Protein AF-A0A7Y6CWG0-F1 (afdb_monomer)

Radius of gyration: 21.24 Å; Cα contacts (8 Å, |Δi|>4): 128; chains: 1; bounding box: 47×30×60 Å

pLDDT: mean 88.73, std 8.9, range [49.44, 97.94]

Solvent-accessible surface area (backbone atoms only — not comparable to full-atom values): 7508 Å² total; per-residue (Å²): 108,75,65,58,56,49,50,49,27,51,45,67,46,39,58,67,51,36,31,61,56,20,63,81,54,39,52,46,97,87,69,47,67,37,81,53,36,56,77,67,57,89,98,48,83,75,81,83,79,66,73,30,57,61,35,55,51,15,48,49,52,18,48,63,73,50,67,59,79,83,87,84,85,61,83,52,72,68,55,35,54,52,50,52,50,51,39,61,81,44,43,44,66,60,52,49,39,54,38,38,23,47,18,62,65,71,76,55,73,65,79,44,82,43,78,47,76,92,82,38,97,53,65,46,70,44,113

Foldseek 3Di:
DLVVQCLCCLQVQDLVSNLVSCCVVQADPVRDGDPSNDDDDVPDDDPDGRDSVLLVVLLVQLCVVVVDPDDDDDPDDVVSVVVVVQCVVQVVSVQSSVQSSVCSSPVHGDWDWADDVVVDPGTHIHD

Mean predicted aligned error: 6.54 Å

Structure (mmCIF, N/CA/C/O backbone):
data_AF-A0A7Y6CWG0-F1
#
_entry.id   AF-A0A7Y6CWG0-F1
#
loop_
_atom_site.group_PDB
_atom_site.id
_atom_site.type_symbol
_atom_site.label_atom_id
_atom_site.label_alt_id
_atom_site.label_comp_id
_atom_site.label_asym_id
_atom_site.label_entity_id
_atom_site.label_seq_id
_atom_site.pdbx_PDB_ins_code
_atom_site.Cartn_x
_atom_site.Cartn_y
_atom_site.Cartn_z
_atom_site.occupancy
_atom_site.B_iso_or_equiv
_atom_site.auth_seq_id
_atom_site.auth_comp_id
_atom_site.auth_asym_id
_atom_site.auth_atom_id
_atom_site.pdbx_PDB_model_num
ATOM 1 N N . MET A 1 1 ? -4.847 3.159 -17.668 1.00 49.44 1 MET A N 1
ATOM 2 C CA . MET A 1 1 ? -4.417 1.859 -18.234 1.00 49.44 1 MET A CA 1
ATOM 3 C C . MET A 1 1 ? -2.976 1.860 -18.756 1.00 49.44 1 MET A C 1
ATOM 5 O O . MET A 1 1 ? -2.152 1.194 -18.156 1.00 49.44 1 MET A O 1
ATOM 9 N N . LEU A 1 2 ? -2.609 2.586 -19.829 1.00 52.25 2 LEU A N 1
ATOM 10 C CA . LEU A 1 2 ? -1.212 2.578 -20.334 1.00 52.25 2 LEU A CA 1
ATOM 11 C C . LEU A 1 2 ? -0.195 3.242 -19.385 1.00 52.25 2 LEU A C 1
ATOM 13 O O . LEU A 1 2 ? 0.953 2.811 -19.334 1.00 52.25 2 LEU A O 1
ATOM 17 N N . ARG A 1 3 ? -0.611 4.271 -18.632 1.00 58.34 3 ARG A N 1
ATOM 18 C CA . ARG A 1 3 ? 0.232 4.898 -17.599 1.00 58.34 3 ARG A CA 1
AT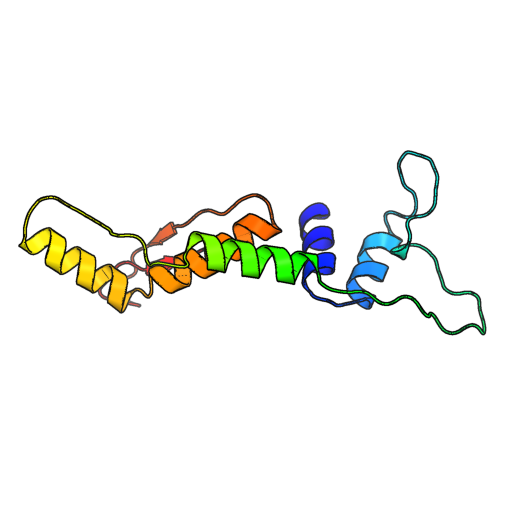OM 19 C C . ARG A 1 3 ? 0.503 3.932 -16.446 1.00 58.34 3 ARG A C 1
ATOM 21 O O . ARG A 1 3 ? 1.658 3.733 -16.110 1.00 58.34 3 ARG A O 1
ATOM 28 N N . ASP A 1 4 ? -0.528 3.262 -15.947 1.00 59.75 4 ASP A N 1
ATOM 29 C CA . ASP A 1 4 ? -0.431 2.350 -14.796 1.00 59.75 4 ASP A CA 1
ATOM 30 C C . ASP A 1 4 ? 0.499 1.157 -15.081 1.00 59.75 4 ASP A C 1
ATOM 32 O O . ASP A 1 4 ? 1.325 0.798 -14.250 1.00 59.75 4 ASP A O 1
ATOM 36 N N . ILE A 1 5 ? 0.455 0.615 -16.306 1.00 65.44 5 ILE A N 1
ATOM 37 C CA . ILE A 1 5 ? 1.353 -0.469 -16.748 1.00 65.44 5 ILE A CA 1
ATOM 38 C C . ILE A 1 5 ? 2.808 0.015 -16.850 1.00 65.44 5 ILE A C 1
ATOM 40 O O . ILE A 1 5 ? 3.741 -0.728 -16.548 1.00 65.44 5 ILE A O 1
ATOM 44 N N . ALA A 1 6 ? 3.019 1.257 -17.297 1.00 69.94 6 ALA A N 1
ATOM 45 C CA . ALA A 1 6 ? 4.359 1.822 -17.374 1.00 69.94 6 ALA A CA 1
ATOM 46 C C . ALA A 1 6 ? 4.952 2.052 -15.985 1.00 69.94 6 ALA A C 1
ATOM 48 O O . ALA A 1 6 ? 6.138 1.802 -15.798 1.00 69.94 6 ALA A O 1
ATOM 49 N N . VAL A 1 7 ? 4.130 2.499 -15.035 1.00 73.38 7 VAL A N 1
ATOM 50 C CA . VAL A 1 7 ? 4.526 2.692 -13.642 1.00 73.38 7 VAL A CA 1
ATOM 51 C C . VAL A 1 7 ? 4.909 1.339 -13.035 1.00 73.38 7 VAL A C 1
ATOM 53 O O . VAL A 1 7 ? 6.076 1.182 -12.705 1.00 73.38 7 VAL A O 1
ATOM 56 N N . ASP A 1 8 ? 4.041 0.318 -13.044 1.00 78.62 8 ASP A N 1
ATOM 57 C CA . ASP A 1 8 ? 4.342 -1.039 -12.522 1.00 78.62 8 ASP A CA 1
ATOM 58 C C . ASP A 1 8 ? 5.687 -1.617 -13.014 1.00 78.62 8 ASP A C 1
ATOM 60 O O . ASP A 1 8 ? 6.482 -2.165 -12.245 1.00 78.62 8 ASP A O 1
ATOM 64 N N . ALA A 1 9 ? 6.008 -1.438 -14.299 1.00 85.38 9 ALA A N 1
ATOM 65 C CA . ALA A 1 9 ? 7.266 -1.916 -14.867 1.00 85.38 9 ALA A CA 1
ATOM 66 C C . ALA A 1 9 ? 8.514 -1.281 -14.215 1.00 85.38 9 ALA A C 1
ATOM 68 O O . ALA A 1 9 ? 9.546 -1.940 -14.100 1.00 85.38 9 ALA A O 1
ATOM 69 N N . TRP A 1 10 ? 8.435 -0.026 -13.762 1.00 84.88 10 TRP A N 1
ATOM 70 C CA . TRP A 1 10 ? 9.532 0.633 -13.048 1.00 84.88 10 TRP A CA 1
ATOM 71 C C . TRP A 1 10 ? 9.706 0.114 -11.614 1.00 84.88 10 TRP A C 1
ATOM 73 O O . TRP A 1 10 ? 10.849 0.026 -11.161 1.00 84.88 10 TRP A O 1
ATOM 83 N N . TYR A 1 11 ? 8.620 -0.287 -10.945 1.00 82.44 11 TYR A N 1
ATOM 84 C CA . TYR A 1 11 ? 8.634 -0.798 -9.565 1.00 82.44 11 TYR A CA 1
ATOM 85 C C . TYR A 1 11 ? 8.986 -2.292 -9.484 1.00 82.44 11 TYR A C 1
ATOM 87 O O . TYR A 1 11 ? 9.695 -2.705 -8.576 1.00 82.44 11 TYR A O 1
ATOM 95 N N . SER A 1 12 ? 8.577 -3.101 -10.467 1.00 78.69 12 SER A N 1
ATOM 96 C CA . SER A 1 12 ? 8.739 -4.569 -10.446 1.00 78.69 12 SER A CA 1
ATOM 97 C C . SER A 1 12 ? 10.174 -5.099 -10.608 1.00 78.69 12 SER A C 1
ATOM 99 O O . SER A 1 12 ? 10.396 -6.303 -10.503 1.00 78.69 12 SER A O 1
ATOM 101 N N . GLY A 1 13 ? 11.155 -4.251 -10.938 1.00 79.06 13 GLY A N 1
ATOM 102 C CA . GLY A 1 13 ? 12.529 -4.696 -11.226 1.00 79.06 13 GLY A CA 1
ATOM 103 C C . GLY A 1 13 ? 12.690 -5.486 -12.536 1.00 79.06 13 GLY A C 1
ATOM 104 O O . GLY A 1 13 ? 13.813 -5.789 -12.943 1.00 79.06 13 GLY A O 1
ATOM 105 N N . ASP A 1 14 ? 11.601 -5.759 -13.259 1.00 84.31 14 ASP A N 1
ATOM 106 C CA . ASP A 1 14 ? 11.609 -6.577 -14.467 1.00 84.31 14 ASP A CA 1
ATOM 107 C C . ASP A 1 14 ? 11.942 -5.758 -15.727 1.00 84.31 14 ASP A C 1
ATOM 109 O O . ASP A 1 14 ? 11.149 -4.991 -16.286 1.00 84.31 14 ASP A O 1
ATOM 113 N N . ARG A 1 15 ? 13.146 -6.000 -16.243 1.00 84.56 15 ARG A N 1
ATOM 114 C CA . ARG A 1 15 ? 13.648 -5.411 -17.488 1.00 84.56 15 ARG A CA 1
ATOM 115 C C . ARG A 1 15 ? 12.799 -5.750 -18.717 1.00 84.56 15 ARG A C 1
ATOM 117 O O . ARG A 1 15 ? 12.699 -4.934 -19.642 1.00 84.56 15 ARG A O 1
ATOM 124 N N . GLN A 1 16 ? 12.242 -6.956 -18.783 1.00 85.12 16 GLN A N 1
ATOM 125 C CA . GLN A 1 16 ? 11.448 -7.393 -19.930 1.00 85.12 16 GLN A CA 1
ATOM 126 C C . GLN A 1 16 ? 10.128 -6.627 -19.980 1.00 85.12 16 GLN A C 1
ATOM 128 O O . GLN A 1 16 ? 9.732 -6.170 -21.056 1.00 85.12 16 GLN A O 1
ATOM 133 N N . ARG A 1 17 ? 9.502 -6.386 -18.820 1.00 86.25 17 ARG A N 1
ATOM 134 C CA . ARG A 1 17 ? 8.316 -5.523 -18.713 1.00 86.25 17 ARG A CA 1
ATOM 135 C C . ARG A 1 17 ? 8.595 -4.108 -19.202 1.00 86.25 17 ARG A C 1
ATOM 137 O O . ARG A 1 17 ? 7.839 -3.607 -20.030 1.00 86.25 17 ARG A O 1
ATOM 144 N N . LEU A 1 18 ? 9.705 -3.496 -18.785 1.00 86.94 18 LEU A N 1
ATOM 145 C CA . LEU A 1 18 ? 10.093 -2.162 -19.265 1.00 86.94 18 LEU A CA 1
ATOM 146 C C . LEU A 1 18 ? 10.288 -2.128 -20.781 1.00 86.94 18 LEU A C 1
ATOM 148 O O . LEU A 1 18 ? 9.789 -1.227 -21.453 1.00 86.94 18 LEU A O 1
ATOM 152 N N . THR A 1 19 ? 10.970 -3.128 -21.338 1.00 86.38 19 THR A N 1
ATOM 153 C CA . THR A 1 19 ? 11.164 -3.220 -22.792 1.00 86.38 19 THR A CA 1
ATOM 154 C C . THR A 1 19 ? 9.813 -3.282 -23.508 1.00 86.38 19 THR A C 1
ATOM 156 O O . THR A 1 19 ? 9.562 -2.481 -24.405 1.00 86.38 19 THR A O 1
ATOM 159 N N . LYS A 1 20 ? 8.897 -4.138 -23.038 1.00 86.50 20 LYS A N 1
ATOM 160 C CA . LYS A 1 20 ? 7.548 -4.303 -23.598 1.00 86.50 20 LYS A CA 1
ATOM 161 C C . LYS A 1 20 ? 6.695 -3.032 -23.511 1.00 86.50 20 LYS A C 1
ATOM 163 O O . LYS A 1 20 ? 5.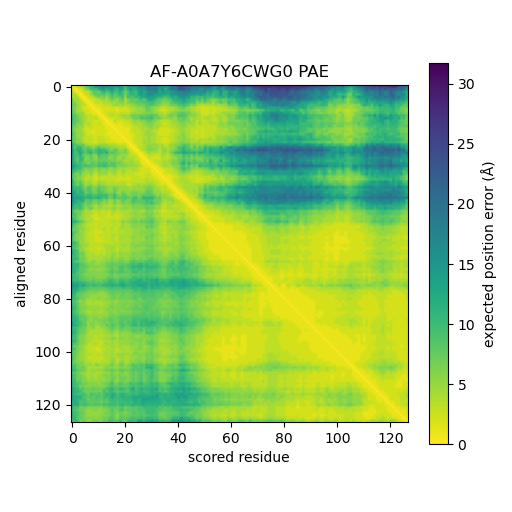979 -2.710 -24.455 1.00 86.50 20 LYS A O 1
ATOM 168 N N . VAL A 1 21 ? 6.770 -2.291 -22.403 1.00 86.19 21 VAL A N 1
ATOM 169 C CA . VAL A 1 21 ? 6.068 -1.002 -22.242 1.00 86.19 21 VAL A CA 1
ATOM 170 C C . VAL A 1 21 ? 6.533 0.004 -23.293 1.00 86.19 21 VAL A C 1
ATOM 172 O O . VAL A 1 21 ? 5.717 0.674 -23.927 1.00 86.19 21 VAL A O 1
ATOM 175 N N . TYR A 1 22 ? 7.846 0.098 -23.498 1.00 85.06 22 TYR A N 1
ATOM 176 C CA . TYR A 1 22 ? 8.448 1.110 -24.361 1.00 85.06 22 TYR A CA 1
ATOM 177 C C . TYR A 1 22 ? 8.589 0.691 -25.832 1.00 85.06 22 TYR A C 1
ATOM 179 O O . TYR A 1 22 ? 9.006 1.511 -26.648 1.00 85.06 22 TYR A O 1
ATOM 187 N N . GLU A 1 23 ? 8.192 -0.529 -26.207 1.00 82.19 23 GLU A N 1
ATOM 188 C CA . GLU A 1 23 ? 8.066 -0.940 -27.614 1.00 82.19 23 GLU A CA 1
ATOM 189 C C . GLU A 1 23 ? 7.050 -0.087 -28.383 1.00 82.19 23 GLU A C 1
ATOM 191 O O . GLU A 1 23 ? 7.246 0.185 -29.562 1.00 82.19 23 GLU A O 1
ATOM 196 N N . ARG A 1 24 ? 5.967 0.348 -27.724 1.00 75.12 24 ARG A N 1
ATOM 197 C CA . ARG A 1 24 ? 4.900 1.146 -28.357 1.00 75.12 24 ARG A CA 1
ATOM 198 C C . ARG A 1 24 ? 5.124 2.656 -28.261 1.00 75.12 24 ARG A C 1
ATOM 200 O O . ARG A 1 24 ? 4.593 3.395 -29.081 1.00 75.12 24 ARG A O 1
ATOM 207 N N . ASP A 1 25 ? 5.909 3.110 -27.284 1.00 74.38 25 ASP A N 1
ATOM 208 C CA . ASP A 1 25 ? 6.283 4.517 -27.087 1.00 74.38 25 ASP A CA 1
ATOM 209 C C . ASP A 1 25 ? 7.786 4.690 -27.343 1.00 74.38 25 ASP A C 1
ATOM 211 O O . ASP A 1 25 ? 8.611 4.803 -26.429 1.00 74.38 25 ASP A O 1
ATOM 215 N N . GLU A 1 26 ? 8.162 4.635 -28.622 1.00 75.00 26 GLU A N 1
ATOM 216 C CA . GLU A 1 26 ? 9.569 4.548 -28.996 1.00 75.00 26 GLU A CA 1
ATOM 217 C C . GLU A 1 26 ? 10.350 5.842 -28.740 1.00 75.00 26 GLU A C 1
ATOM 219 O O . GLU A 1 26 ? 11.562 5.792 -28.484 1.00 75.00 26 GLU A O 1
ATOM 224 N N . ARG A 1 27 ? 9.689 7.000 -28.832 1.00 81.50 27 ARG A N 1
ATOM 225 C CA . ARG A 1 27 ? 10.329 8.319 -28.867 1.00 81.50 27 ARG A CA 1
ATOM 226 C C . ARG A 1 27 ? 9.743 9.250 -27.817 1.00 81.50 27 ARG A C 1
ATOM 228 O O . ARG A 1 27 ? 8.543 9.319 -27.608 1.00 81.50 27 ARG A O 1
ATOM 235 N N . ARG A 1 28 ? 10.623 10.009 -27.174 1.00 81.31 28 ARG A N 1
ATOM 236 C CA . ARG A 1 28 ? 10.249 11.153 -26.343 1.00 81.31 28 ARG A CA 1
ATOM 237 C C . ARG A 1 28 ? 9.687 12.279 -27.221 1.00 81.31 28 ARG A C 1
ATOM 239 O O . ARG A 1 28 ? 9.884 12.286 -28.434 1.00 81.31 28 ARG A O 1
ATOM 246 N N . GLN A 1 29 ? 9.053 13.264 -26.584 1.00 82.69 29 GLN A N 1
ATOM 247 C CA . GLN A 1 29 ? 8.538 14.467 -27.255 1.00 82.69 29 GLN A CA 1
ATOM 248 C C . GLN A 1 29 ? 9.637 15.266 -27.983 1.00 82.69 29 GLN A C 1
ATOM 250 O O . GLN A 1 29 ? 9.363 15.904 -28.989 1.00 82.69 29 GLN A O 1
ATOM 255 N N . ASP A 1 30 ? 10.891 15.168 -27.529 1.00 85.94 30 ASP A N 1
ATOM 256 C CA . ASP A 1 30 ? 12.078 15.760 -28.170 1.00 85.94 30 ASP A CA 1
ATOM 257 C C . ASP A 1 30 ? 12.592 14.964 -29.397 1.00 85.94 30 ASP A C 1
ATOM 259 O O . ASP A 1 30 ? 13.658 15.255 -29.939 1.00 85.94 30 ASP A O 1
ATOM 263 N N . GLY A 1 31 ? 11.877 13.912 -29.811 1.00 83.69 31 GLY A N 1
ATOM 264 C CA . GLY A 1 31 ? 12.225 13.044 -30.937 1.00 83.69 31 GLY A CA 1
ATOM 265 C C . GLY A 1 31 ? 13.282 11.973 -30.636 1.00 83.69 31 GLY A C 1
ATOM 266 O O . GLY A 1 31 ? 13.509 11.092 -31.479 1.00 83.69 31 GLY A O 1
ATOM 267 N N . ARG A 1 32 ? 13.917 11.975 -29.453 1.00 85.44 32 ARG A N 1
ATOM 268 C CA . ARG A 1 32 ? 14.950 10.993 -29.079 1.00 85.44 32 ARG A CA 1
ATOM 269 C C . ARG A 1 32 ? 14.326 9.662 -28.671 1.00 85.44 32 ARG A C 1
ATOM 271 O O . ARG A 1 32 ? 13.328 9.611 -27.953 1.00 85.44 32 ARG A O 1
ATOM 278 N N . ARG A 1 33 ? 14.954 8.549 -29.069 1.00 83.75 33 ARG A N 1
ATOM 279 C CA . ARG A 1 33 ? 14.529 7.210 -28.629 1.00 83.75 33 ARG A CA 1
ATOM 280 C C . ARG A 1 33 ? 14.719 7.050 -27.121 1.00 83.75 33 ARG A C 1
ATOM 282 O O . ARG A 1 33 ? 15.820 7.302 -26.608 1.00 83.75 33 ARG A O 1
ATOM 289 N N . ARG A 1 34 ? 13.672 6.589 -26.430 1.00 86.38 34 ARG A N 1
ATOM 290 C CA . ARG A 1 34 ? 13.730 6.225 -25.005 1.00 86.38 34 ARG A CA 1
ATOM 291 C C . ARG A 1 34 ? 14.761 5.116 -24.781 1.00 86.38 34 ARG A C 1
ATOM 293 O O . ARG A 1 34 ? 15.081 4.357 -25.687 1.00 86.38 34 ARG A O 1
ATOM 300 N N . LEU A 1 35 ? 15.321 5.029 -23.575 1.00 86.81 35 LEU A N 1
ATOM 301 C CA . LEU A 1 35 ? 16.367 4.044 -23.280 1.00 86.81 35 LEU A CA 1
ATOM 302 C C . LEU A 1 35 ? 15.873 2.611 -23.511 1.00 86.81 35 LEU A C 1
ATOM 304 O O . LEU A 1 35 ? 16.548 1.834 -24.180 1.00 86.81 35 LEU A O 1
ATOM 308 N N . TRP A 1 36 ? 14.693 2.292 -22.984 1.00 87.94 36 TRP A N 1
ATOM 309 C CA . TRP A 1 36 ? 14.093 0.958 -23.030 1.00 87.94 36 TRP A CA 1
ATOM 310 C C . TRP A 1 36 ? 13.410 0.621 -24.362 1.00 87.94 36 TRP A C 1
ATOM 312 O O . TRP A 1 36 ? 13.194 -0.551 -24.631 1.00 87.94 36 TRP A O 1
ATOM 322 N N . SER A 1 37 ? 13.171 1.604 -25.241 1.00 87.00 37 SER A N 1
ATOM 323 C CA . SER A 1 37 ? 12.661 1.354 -26.602 1.00 87.00 37 SER A CA 1
ATOM 324 C C . SER A 1 37 ? 13.751 0.949 -27.600 1.00 87.00 37 SER A C 1
ATOM 326 O O . SER A 1 37 ? 13.469 0.580 -28.739 1.00 87.00 37 SER A O 1
ATOM 328 N N . ARG A 1 38 ? 15.031 1.041 -27.212 1.00 83.75 38 ARG A N 1
ATOM 329 C CA . ARG A 1 38 ? 16.149 0.651 -28.079 1.00 83.75 38 ARG A CA 1
ATOM 330 C C . ARG A 1 38 ? 16.236 -0.866 -28.161 1.00 83.75 38 ARG A C 1
ATOM 332 O O . ARG A 1 38 ? 16.309 -1.538 -27.129 1.00 83.75 38 ARG A O 1
ATOM 339 N N . ARG A 1 39 ? 16.296 -1.392 -29.383 1.00 81.00 39 ARG A N 1
ATOM 340 C CA . ARG A 1 39 ? 16.641 -2.794 -29.619 1.00 81.00 39 ARG A CA 1
ATOM 341 C C . ARG A 1 39 ? 18.160 -2.970 -29.511 1.00 81.00 39 ARG A C 1
ATOM 343 O O . ARG A 1 39 ? 18.887 -2.111 -30.015 1.00 81.00 39 ARG A O 1
ATOM 350 N N . PRO A 1 40 ? 18.645 -4.028 -28.842 1.00 81.25 40 PRO A N 1
ATOM 351 C CA . PRO A 1 40 ? 20.062 -4.375 -28.860 1.00 81.25 40 PRO A CA 1
ATOM 352 C C . PRO A 1 40 ? 20.534 -4.615 -30.296 1.00 81.25 40 PRO A C 1
ATOM 354 O O . PRO A 1 40 ? 19.772 -5.118 -31.122 1.00 81.25 40 PRO A O 1
ATOM 357 N N . GLU A 1 41 ? 21.783 -4.262 -30.594 1.00 83.62 41 GLU A N 1
ATOM 358 C CA . GLU A 1 41 ? 22.384 -4.560 -31.896 1.00 83.62 41 GLU A CA 1
ATOM 359 C C . GLU A 1 41 ? 22.450 -6.082 -32.116 1.00 83.62 41 GLU A C 1
ATOM 361 O O . GLU A 1 41 ? 22.813 -6.812 -31.183 1.00 83.62 41 GLU A O 1
ATOM 366 N N . PRO A 1 42 ? 22.135 -6.583 -33.326 1.00 83.19 42 PRO A N 1
ATOM 367 C CA . PRO A 1 42 ? 22.280 -7.999 -33.645 1.00 83.19 42 PRO A CA 1
ATOM 368 C C . PRO A 1 42 ? 23.697 -8.495 -33.331 1.00 83.19 42 PRO A C 1
ATOM 370 O O . PRO A 1 42 ? 24.682 -7.860 -33.695 1.00 83.19 42 PRO A O 1
ATOM 373 N N . GLY A 1 43 ? 23.805 -9.620 -32.620 1.00 85.69 43 GLY A N 1
ATOM 374 C CA . GLY A 1 43 ? 25.093 -10.189 -32.201 1.00 85.69 43 GLY A CA 1
ATOM 375 C C . GLY A 1 43 ? 25.706 -9.564 -30.941 1.00 85.69 43 GLY A C 1
ATOM 376 O O . GLY A 1 43 ? 26.699 -10.083 -30.431 1.00 85.69 43 GLY A O 1
ATOM 377 N N . ARG A 1 44 ? 25.111 -8.503 -30.377 1.00 85.56 44 ARG A N 1
ATOM 378 C CA . ARG A 1 44 ? 25.591 -7.861 -29.148 1.00 85.56 44 ARG A CA 1
ATOM 379 C C . ARG A 1 44 ? 24.673 -8.168 -27.969 1.00 85.56 44 ARG A C 1
ATOM 381 O O . ARG A 1 44 ? 23.456 -8.022 -28.042 1.00 85.56 44 ARG A O 1
ATOM 388 N N . ARG A 1 45 ? 25.262 -8.563 -26.836 1.00 81.12 45 ARG A N 1
ATOM 389 C CA . ARG A 1 45 ? 24.506 -8.765 -25.592 1.00 81.12 45 ARG A CA 1
ATOM 390 C C . ARG A 1 45 ? 23.992 -7.428 -25.066 1.00 81.12 45 ARG A C 1
ATOM 392 O O . ARG A 1 45 ? 24.742 -6.455 -24.991 1.00 81.12 45 ARG A O 1
ATOM 399 N N . ASP A 1 46 ? 22.734 -7.402 -24.646 1.00 83.75 46 ASP A N 1
ATOM 400 C CA . ASP A 1 46 ? 22.154 -6.234 -23.994 1.00 83.75 46 ASP A CA 1
ATOM 401 C C . ASP A 1 46 ? 22.682 -6.096 -22.561 1.00 83.75 46 ASP A C 1
ATOM 403 O O . ASP A 1 46 ? 22.410 -6.944 -21.710 1.00 83.75 46 ASP A O 1
ATOM 407 N N . ARG A 1 47 ? 23.421 -5.014 -22.298 1.00 86.75 47 ARG A N 1
ATOM 408 C CA . ARG A 1 47 ? 24.080 -4.735 -21.010 1.00 86.75 47 ARG A CA 1
ATOM 409 C C . ARG A 1 47 ? 23.274 -3.806 -20.101 1.00 86.75 47 ARG A C 1
ATOM 411 O O . ARG A 1 47 ? 23.771 -3.420 -19.050 1.00 86.75 47 ARG A O 1
ATOM 418 N N . ARG A 1 48 ? 22.058 -3.407 -20.492 1.00 86.75 48 ARG A N 1
ATOM 419 C CA . ARG A 1 48 ? 21.220 -2.529 -19.664 1.00 86.75 48 ARG A CA 1
ATOM 420 C C . ARG A 1 48 ? 20.805 -3.250 -18.384 1.00 86.75 48 ARG A C 1
ATOM 422 O O . ARG A 1 48 ? 20.253 -4.346 -18.464 1.00 86.75 48 ARG A O 1
ATOM 429 N N . MET A 1 49 ? 21.018 -2.619 -17.238 1.00 86.62 49 MET A N 1
ATOM 430 C CA . MET A 1 49 ? 20.526 -3.082 -15.944 1.00 86.62 49 MET A CA 1
ATOM 431 C C . MET A 1 49 ? 19.384 -2.170 -15.507 1.00 86.62 49 MET A C 1
ATOM 433 O O . MET A 1 49 ? 19.500 -0.950 -15.616 1.00 86.62 49 MET A O 1
ATOM 437 N N . HIS A 1 50 ? 18.279 -2.768 -15.067 1.00 88.62 50 HIS A N 1
ATOM 438 C CA . HIS A 1 50 ? 17.238 -2.034 -14.361 1.00 88.62 50 HIS A CA 1
ATOM 439 C C . HIS A 1 50 ? 17.491 -2.179 -12.864 1.00 88.62 50 HIS A C 1
ATOM 441 O O . HIS A 1 50 ? 17.756 -3.284 -12.399 1.00 88.62 50 HIS A O 1
ATOM 447 N N . VAL A 1 51 ? 17.442 -1.063 -12.145 1.00 90.06 51 VAL A N 1
ATOM 448 C CA . VAL A 1 51 ? 17.520 -1.022 -10.684 1.00 90.06 51 VAL A CA 1
ATOM 449 C C . VAL A 1 51 ? 16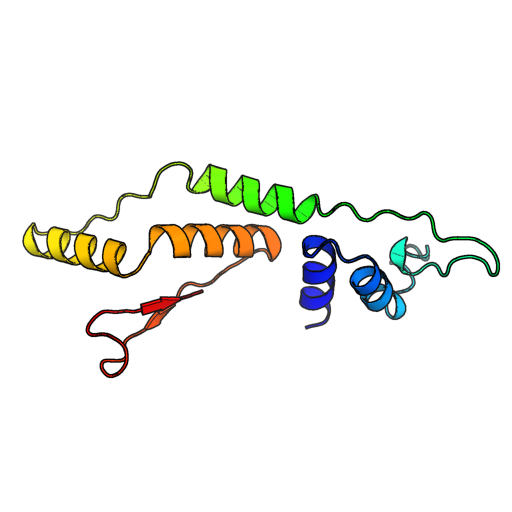.169 -0.487 -10.209 1.00 90.06 51 VAL A C 1
ATOM 451 O O . VAL A 1 51 ? 15.823 0.635 -10.597 1.00 90.06 51 VAL A O 1
ATOM 454 N N . PRO A 1 52 ? 15.392 -1.243 -9.414 1.00 87.94 52 PRO A N 1
ATOM 455 C CA . PRO A 1 52 ? 14.057 -0.844 -8.963 1.00 87.94 52 PRO A CA 1
ATOM 456 C C . PRO A 1 52 ? 14.095 0.218 -7.850 1.00 87.94 52 PRO A C 1
ATOM 458 O O . PRO A 1 52 ? 13.313 0.165 -6.910 1.00 87.94 52 PRO A O 1
ATOM 461 N N . LEU A 1 53 ? 14.954 1.235 -7.983 1.00 90.00 53 LEU A N 1
ATOM 462 C CA . LEU A 1 53 ? 15.139 2.299 -6.990 1.00 90.00 53 LEU A CA 1
ATOM 463 C C . LEU A 1 53 ? 13.828 3.033 -6.666 1.00 90.00 53 LEU A C 1
ATOM 465 O O . LEU A 1 53 ? 13.642 3.513 -5.556 1.00 90.00 53 LEU A O 1
ATOM 469 N N . ALA A 1 54 ? 12.910 3.123 -7.631 1.00 88.94 54 ALA A N 1
ATOM 470 C CA . ALA A 1 54 ? 11.590 3.701 -7.396 1.00 88.94 54 ALA A CA 1
ATOM 471 C C . ALA A 1 54 ? 10.788 2.906 -6.348 1.00 88.94 54 ALA A C 1
ATOM 473 O O . ALA A 1 54 ? 10.135 3.517 -5.506 1.00 88.94 54 ALA A O 1
ATOM 474 N N . GLY A 1 55 ? 10.879 1.571 -6.373 1.00 89.12 55 GLY A N 1
ATOM 475 C CA . GLY A 1 55 ? 10.289 0.698 -5.356 1.00 89.12 55 GLY A CA 1
ATOM 476 C C . GLY A 1 55 ? 10.938 0.893 -3.995 1.00 89.12 55 GLY A C 1
ATOM 477 O O . GLY A 1 55 ? 10.231 1.128 -3.020 1.00 89.12 55 GLY A O 1
ATOM 478 N N . ASP A 1 56 ? 12.271 0.931 -3.949 1.00 92.06 56 ASP A N 1
ATOM 479 C CA . ASP A 1 56 ? 13.005 1.172 -2.702 1.00 92.06 56 ASP A CA 1
ATOM 480 C C . ASP A 1 56 ? 12.613 2.517 -2.067 1.00 92.06 56 ASP A C 1
ATOM 482 O O . ASP A 1 56 ? 12.390 2.599 -0.858 1.00 92.06 56 ASP A O 1
ATOM 486 N N . ILE A 1 57 ? 12.472 3.572 -2.879 1.00 93.06 57 ILE A N 1
ATOM 487 C CA . ILE A 1 57 ? 12.020 4.893 -2.420 1.00 93.06 57 ILE A CA 1
ATOM 488 C C . ILE A 1 57 ? 10.586 4.828 -1.890 1.00 93.06 57 ILE A C 1
ATOM 490 O O . ILE A 1 57 ? 10.321 5.396 -0.833 1.00 93.06 57 ILE A O 1
ATOM 494 N N . ALA A 1 58 ? 9.664 4.159 -2.589 1.00 93.56 58 ALA A N 1
ATOM 495 C CA . ALA A 1 58 ? 8.268 4.065 -2.159 1.00 93.56 58 ALA A CA 1
ATOM 496 C C . ALA A 1 58 ? 8.131 3.309 -0.831 1.00 93.56 58 ALA A C 1
ATOM 498 O O . ALA A 1 58 ? 7.498 3.818 0.094 1.00 93.56 58 ALA A O 1
ATOM 499 N N . SER A 1 59 ? 8.792 2.157 -0.708 1.00 93.44 59 SER A N 1
ATOM 500 C CA . SER A 1 59 ? 8.759 1.350 0.514 1.00 93.44 59 SER A CA 1
ATOM 501 C C . SER A 1 59 ? 9.445 2.062 1.686 1.00 93.44 59 SER A C 1
ATOM 503 O O . SER A 1 59 ? 8.922 2.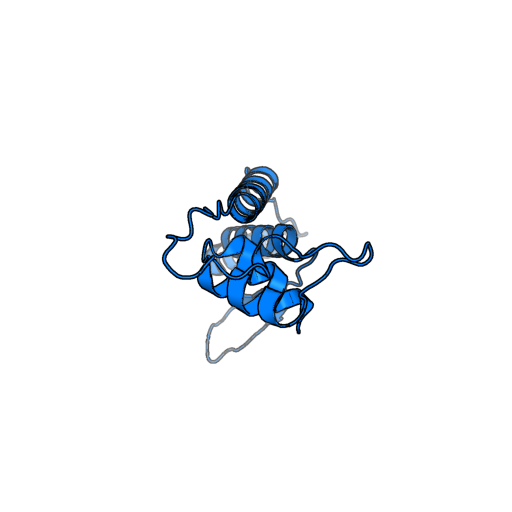103 2.803 1.00 93.44 59 SER A O 1
ATOM 505 N N . THR A 1 60 ? 10.567 2.748 1.425 1.00 96.31 60 THR A N 1
ATOM 506 C CA . THR A 1 60 ? 11.228 3.597 2.431 1.00 96.31 60 THR A CA 1
ATOM 507 C C . THR A 1 60 ? 10.324 4.755 2.853 1.00 96.31 60 THR A C 1
ATOM 509 O O . THR A 1 60 ? 10.188 5.026 4.041 1.00 96.31 60 THR A O 1
ATOM 512 N N . SER A 1 61 ? 9.670 5.430 1.904 1.00 96.56 61 SER A N 1
ATOM 513 C CA . SER A 1 61 ? 8.753 6.538 2.188 1.00 96.56 61 SER A CA 1
ATOM 514 C C . SER A 1 61 ? 7.578 6.091 3.059 1.00 96.56 61 SER A C 1
ATOM 516 O O . SER A 1 61 ? 7.226 6.793 4.005 1.00 96.56 61 SER A O 1
ATOM 518 N N . ALA A 1 62 ? 6.984 4.935 2.760 1.00 96.62 62 ALA A N 1
ATOM 519 C CA . ALA A 1 62 ? 5.904 4.353 3.551 1.00 96.62 62 ALA A CA 1
ATOM 520 C C . ALA A 1 62 ? 6.369 4.011 4.973 1.00 96.62 62 ALA A C 1
ATOM 522 O O . ALA A 1 62 ? 5.726 4.401 5.947 1.00 96.62 62 ALA A O 1
ATOM 523 N N . SER A 1 63 ? 7.533 3.366 5.086 1.00 96.00 63 SER A N 1
ATOM 524 C CA . SER A 1 63 ? 8.135 2.984 6.368 1.00 96.00 63 SER A CA 1
ATOM 525 C C . SER A 1 63 ? 8.494 4.188 7.238 1.00 96.00 63 SER A C 1
ATOM 527 O O . SER A 1 63 ? 8.382 4.117 8.455 1.00 96.00 63 SER A O 1
ATOM 529 N N . LEU A 1 64 ? 8.916 5.303 6.632 1.00 96.88 64 LEU A N 1
ATOM 530 C CA . LEU A 1 64 ? 9.170 6.552 7.352 1.00 96.88 64 LEU A CA 1
ATOM 531 C C . LEU A 1 64 ? 7.870 7.220 7.810 1.00 96.88 64 LEU A C 1
ATOM 533 O O . LEU A 1 64 ? 7.809 7.718 8.929 1.00 96.88 64 LEU A O 1
ATOM 537 N N . LEU A 1 65 ? 6.834 7.235 6.967 1.00 95.69 65 LEU A N 1
ATOM 538 C CA . LEU A 1 65 ? 5.539 7.828 7.312 1.00 95.69 65 LEU A CA 1
ATOM 539 C C . LEU A 1 65 ? 4.848 7.074 8.458 1.00 95.69 65 LEU A C 1
ATOM 541 O O . LEU A 1 65 ? 4.236 7.697 9.321 1.00 95.69 65 LEU A O 1
ATOM 545 N N . PHE A 1 66 ? 4.964 5.747 8.462 1.00 95.56 66 PHE A N 1
ATOM 546 C CA . PHE A 1 66 ? 4.372 4.853 9.457 1.00 95.56 66 PHE A CA 1
ATOM 547 C C . PHE A 1 66 ? 5.427 4.210 10.363 1.00 95.56 66 PHE A C 1
ATOM 549 O O . PHE A 1 66 ? 5.241 3.092 10.841 1.00 95.56 66 PHE A O 1
ATOM 556 N N . SER A 1 67 ? 6.530 4.921 10.625 1.00 95.06 67 SER A N 1
ATOM 557 C CA . SER A 1 67 ? 7.578 4.443 11.538 1.00 95.06 67 SER A CA 1
ATOM 558 C C . SER A 1 67 ? 7.047 4.233 12.954 1.00 95.06 67 SER A C 1
ATOM 560 O O . SER A 1 67 ? 7.545 3.393 13.699 1.00 95.06 67 SER A O 1
ATOM 562 N N . GLU A 1 68 ? 6.027 5.011 13.313 1.00 94.88 68 GLU A N 1
ATOM 563 C CA . GLU A 1 68 ? 5.211 4.827 14.499 1.00 94.88 68 GLU A CA 1
ATOM 564 C C . GLU A 1 68 ? 3.752 4.615 14.064 1.00 94.88 68 GLU A C 1
ATOM 566 O O . GLU A 1 68 ? 3.248 5.368 13.221 1.00 94.88 68 GLU A O 1
ATOM 571 N N . PRO A 1 69 ? 3.054 3.601 14.605 1.00 91.25 69 PRO A N 1
ATOM 572 C CA . PRO A 1 69 ? 1.642 3.405 14.317 1.00 91.25 69 PRO A CA 1
ATOM 573 C C . PRO A 1 69 ? 0.807 4.637 14.706 1.00 91.25 69 PRO A C 1
ATOM 575 O O . PRO A 1 69 ? 0.963 5.157 15.813 1.00 91.25 69 PRO A O 1
ATOM 578 N N . PRO A 1 70 ? -0.118 5.100 13.848 1.00 93.06 70 PRO A N 1
ATOM 579 C CA . PRO A 1 70 ? -0.937 6.262 14.154 1.00 93.06 70 PRO A CA 1
ATOM 580 C C . PRO A 1 70 ? -1.918 5.954 15.288 1.00 93.06 70 PRO A C 1
ATOM 582 O O . PRO A 1 70 ? -2.518 4.878 15.352 1.00 93.06 70 PRO A O 1
ATOM 585 N N . ALA A 1 71 ? -2.129 6.937 16.161 1.00 93.56 71 ALA A N 1
ATOM 586 C CA . ALA A 1 71 ? -3.129 6.847 17.213 1.00 93.56 71 ALA A CA 1
ATOM 587 C C . ALA A 1 71 ? -4.527 7.153 16.657 1.00 93.56 71 ALA A C 1
ATOM 589 O O . ALA A 1 71 ? -4.778 8.235 16.125 1.00 93.56 71 ALA A O 1
ATOM 590 N N . PHE A 1 72 ? -5.459 6.217 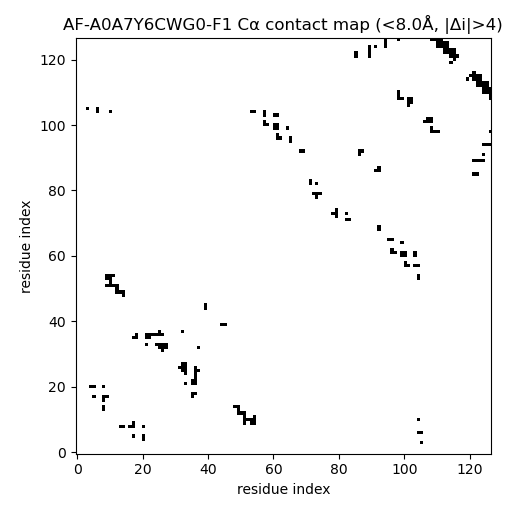16.837 1.00 94.12 72 PHE A N 1
ATOM 591 C CA . PHE A 1 72 ? -6.871 6.410 16.513 1.00 94.12 72 PHE A CA 1
ATOM 592 C C . PHE A 1 72 ? -7.661 6.681 17.786 1.00 94.12 72 PHE A C 1
ATOM 594 O O . PHE A 1 72 ? -7.674 5.858 18.705 1.00 94.12 72 PHE A O 1
ATOM 601 N N . THR A 1 73 ? -8.333 7.826 17.837 1.00 96.25 73 THR A N 1
ATOM 602 C CA . THR A 1 73 ? -9.087 8.256 19.015 1.00 96.25 73 THR A CA 1
ATOM 603 C C . THR A 1 73 ? -10.557 8.477 18.685 1.00 96.25 73 THR A C 1
ATOM 605 O O . THR A 1 73 ? -10.918 8.951 17.607 1.00 96.25 73 THR A O 1
ATOM 608 N N . CYS A 1 74 ? -11.426 8.125 19.627 1.00 96.50 74 CYS A N 1
ATOM 609 C CA . CYS A 1 74 ? -12.845 8.445 19.592 1.00 96.50 74 CYS A CA 1
ATOM 610 C C . CYS A 1 74 ? -13.363 8.750 21.002 1.00 96.50 74 CYS A C 1
ATOM 612 O O . CYS A 1 74 ? -12.771 8.361 22.007 1.00 96.50 74 CYS A O 1
ATOM 614 N N . SER A 1 75 ? -14.489 9.452 21.091 1.00 97.50 75 SER A N 1
ATOM 615 C CA . SER A 1 75 ? -15.111 9.782 22.373 1.00 97.50 75 SER A CA 1
ATOM 616 C C . SER A 1 75 ? -15.759 8.558 23.027 1.00 97.50 75 SER A C 1
ATOM 618 O O . SER A 1 75 ? -16.552 7.868 22.387 1.00 97.50 75 SER A O 1
ATOM 620 N N . GLY A 1 76 ? -15.508 8.368 24.325 1.00 97.56 76 GLY A N 1
ATOM 621 C CA . GLY A 1 76 ? -16.121 7.322 25.147 1.00 97.56 76 GLY A CA 1
ATOM 622 C C . GLY A 1 76 ? -15.234 6.087 25.302 1.00 97.56 76 GLY A C 1
ATOM 623 O O . GLY A 1 76 ? -14.718 5.552 24.325 1.00 97.56 76 GLY A O 1
ATOM 624 N N . THR A 1 77 ? -15.074 5.621 26.542 1.00 97.25 77 THR A N 1
ATOM 625 C CA . THR A 1 77 ? -14.149 4.530 26.891 1.00 97.25 77 THR A CA 1
ATOM 626 C C . THR A 1 77 ? -14.489 3.223 26.176 1.00 97.25 77 THR A C 1
ATOM 628 O O . THR A 1 77 ? -13.607 2.601 25.588 1.00 97.25 77 THR A O 1
ATOM 631 N N . ASP A 1 78 ? -15.767 2.839 26.146 1.00 97.81 78 ASP A N 1
ATOM 632 C CA . ASP A 1 78 ? -16.202 1.595 25.498 1.00 97.81 78 ASP A CA 1
ATOM 633 C C . ASP A 1 78 ? -16.042 1.658 23.973 1.00 97.81 78 ASP A C 1
ATOM 635 O O . ASP A 1 78 ? -15.616 0.691 23.339 1.00 97.81 78 ASP A O 1
ATOM 639 N N . ALA A 1 79 ? -16.330 2.821 23.378 1.00 97.56 79 ALA A N 1
ATOM 640 C CA . ALA A 1 79 ? -16.128 3.053 21.951 1.00 97.56 79 ALA A CA 1
ATOM 641 C C . ALA A 1 79 ? -14.637 2.991 21.590 1.00 97.56 79 ALA A C 1
ATOM 643 O O . ALA A 1 79 ? -14.276 2.347 20.607 1.00 97.56 79 ALA A O 1
ATOM 644 N N . GLN A 1 80 ? -13.773 3.584 22.421 1.00 97.94 80 GLN A N 1
ATOM 645 C CA . GLN A 1 80 ? -12.321 3.548 22.248 1.00 97.94 80 GLN A CA 1
ATOM 646 C C . GLN A 1 80 ? -11.779 2.119 22.335 1.00 97.94 80 GLN A C 1
ATOM 648 O O . GLN A 1 80 ? -10.986 1.714 21.485 1.00 97.94 80 GLN A O 1
ATOM 653 N N . ALA A 1 81 ? -12.234 1.336 23.318 1.00 97.62 81 ALA A N 1
ATOM 654 C CA . ALA A 1 81 ? -11.849 -0.066 23.459 1.00 97.62 81 ALA A CA 1
ATOM 655 C C . ALA A 1 81 ? -12.307 -0.900 22.251 1.00 97.62 81 ALA A C 1
ATOM 657 O O . ALA A 1 81 ? -11.540 -1.706 21.720 1.00 97.62 81 ALA A O 1
ATOM 658 N N . ARG A 1 82 ? -13.535 -0.669 21.762 1.00 96.38 82 ARG A N 1
ATOM 659 C CA . ARG A 1 82 ? -14.042 -1.356 20.569 1.00 96.38 82 ARG A CA 1
ATOM 660 C C . ARG A 1 82 ? -13.263 -0.969 19.315 1.00 96.38 82 ARG A C 1
ATOM 662 O O . ARG A 1 82 ? -12.939 -1.854 18.530 1.00 96.38 82 ARG A O 1
ATOM 669 N N . LEU A 1 83 ? -12.954 0.313 19.126 1.00 96.12 83 LEU A N 1
ATOM 670 C CA . LEU A 1 83 ? -12.159 0.791 17.995 1.00 96.12 83 LEU A CA 1
ATOM 671 C C . LEU A 1 83 ? -10.761 0.165 17.998 1.00 96.12 83 LEU A C 1
ATOM 673 O O . LEU A 1 83 ? -10.330 -0.338 16.964 1.00 96.12 83 LEU A O 1
ATOM 677 N N . ALA A 1 84 ? -10.092 0.133 19.153 1.00 96.12 84 ALA A N 1
ATOM 678 C CA . ALA A 1 84 ? -8.781 -0.496 19.291 1.00 96.12 84 ALA A CA 1
ATOM 679 C C . ALA A 1 84 ? -8.813 -1.978 18.879 1.00 96.12 8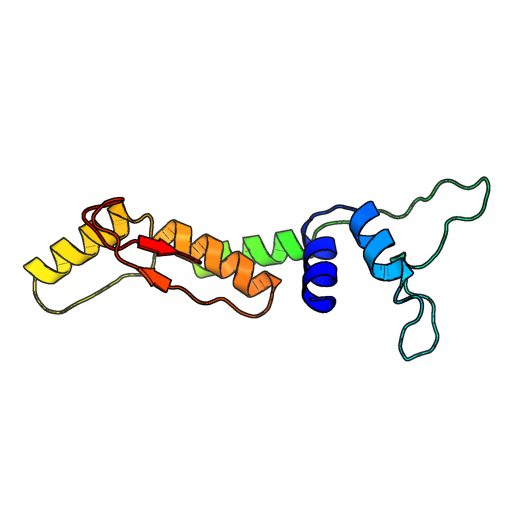4 ALA A C 1
ATOM 681 O O . ALA A 1 84 ? -7.998 -2.397 18.060 1.00 96.12 84 ALA A O 1
ATOM 682 N N . ALA A 1 85 ? -9.806 -2.740 19.354 1.00 95.62 85 ALA A N 1
ATOM 683 C CA . ALA A 1 85 ? -9.976 -4.142 18.969 1.00 95.62 85 ALA A CA 1
ATOM 684 C C . ALA A 1 85 ? -10.213 -4.313 17.457 1.00 95.62 85 ALA A C 1
ATOM 686 O O . ALA A 1 85 ? -9.632 -5.193 16.832 1.00 95.62 85 ALA A O 1
ATOM 687 N N . LEU A 1 86 ? -11.033 -3.450 16.844 1.00 95.62 86 LEU A N 1
ATOM 688 C CA . LEU A 1 86 ? -11.298 -3.506 15.403 1.00 95.62 86 LEU A CA 1
ATOM 689 C C . LEU A 1 86 ? -10.055 -3.217 14.553 1.00 95.62 86 LEU A C 1
ATOM 691 O O . LEU A 1 86 ? -9.879 -3.841 13.507 1.00 95.62 86 LEU A O 1
ATOM 695 N N . LEU A 1 87 ? -9.220 -2.268 14.976 1.00 95.19 87 LEU A N 1
ATOM 696 C CA . LEU A 1 87 ? -7.992 -1.899 14.270 1.00 95.19 87 LEU A CA 1
ATOM 697 C C . LEU A 1 87 ? -6.930 -2.996 14.370 1.00 95.19 87 LEU A C 1
ATOM 699 O O . LEU A 1 87 ? -6.260 -3.273 13.374 1.00 95.19 87 LEU A O 1
ATOM 703 N N . ASP A 1 88 ? -6.816 -3.625 15.540 1.00 94.00 88 ASP A N 1
ATOM 704 C CA . ASP A 1 88 ? -5.883 -4.723 15.793 1.00 94.00 88 ASP A CA 1
ATOM 705 C C . ASP A 1 88 ? -6.297 -5.991 15.027 1.00 94.00 88 ASP A C 1
ATOM 707 O O . ASP A 1 88 ? -5.571 -6.460 14.150 1.00 94.00 88 ASP A O 1
ATOM 711 N N . GLU A 1 89 ? -7.533 -6.469 15.223 1.00 93.56 89 GLU A N 1
ATOM 712 C CA . GLU A 1 89 ? -8.074 -7.631 14.499 1.00 93.56 89 GLU A CA 1
ATOM 713 C C . GLU A 1 89 ? -8.121 -7.415 12.978 1.00 93.56 89 GLU A C 1
ATOM 715 O O . GLU A 1 89 ? -8.075 -8.372 12.198 1.00 93.56 89 GLU A O 1
ATOM 720 N N . GLY A 1 90 ? -8.286 -6.160 12.555 1.00 91.62 90 GLY A N 1
ATOM 721 C CA . GLY A 1 90 ? -8.344 -5.742 11.160 1.00 91.62 90 GLY A CA 1
ATOM 722 C C . GLY A 1 90 ? -6.984 -5.529 10.501 1.00 91.62 90 GLY A C 1
ATOM 723 O O . GLY A 1 90 ? -6.962 -5.310 9.293 1.00 91.62 90 GLY A O 1
ATOM 724 N N . GLY A 1 91 ? -5.874 -5.576 11.246 1.00 92.88 91 GLY A N 1
ATOM 725 C CA . GLY A 1 91 ? -4.538 -5.320 10.700 1.00 92.88 91 GLY A CA 1
ATOM 726 C C . GLY A 1 91 ? -4.399 -3.917 10.097 1.00 92.88 91 GLY A C 1
ATOM 727 O O . GLY A 1 91 ? -3.745 -3.741 9.065 1.00 92.88 91 GLY A O 1
ATOM 728 N N . ALA A 1 92 ? -5.042 -2.914 10.704 1.00 94.06 92 ALA A N 1
ATOM 729 C CA . ALA A 1 92 ? -5.172 -1.580 10.120 1.00 94.06 92 ALA A CA 1
ATOM 730 C C . ALA A 1 92 ? -3.815 -0.906 9.865 1.00 94.06 92 ALA A C 1
ATOM 732 O O . ALA A 1 92 ? -3.641 -0.263 8.835 1.00 94.06 92 ALA A O 1
ATOM 733 N N . VAL A 1 93 ? -2.840 -1.097 10.761 1.00 93.50 93 VAL A N 1
ATOM 734 C CA . VAL A 1 93 ? -1.484 -0.536 10.616 1.00 93.50 93 VAL A CA 1
ATOM 735 C C . VAL A 1 93 ? -0.780 -1.094 9.379 1.00 93.50 93 VAL A C 1
ATOM 737 O O . VAL A 1 93 ? -0.231 -0.323 8.599 1.00 93.50 93 VAL A O 1
ATOM 740 N N . MET A 1 94 ? -0.853 -2.409 9.156 1.00 94.19 94 MET A N 1
ATOM 741 C CA . MET A 1 94 ? -0.258 -3.039 7.970 1.00 94.19 94 MET A CA 1
ATOM 742 C C . MET A 1 94 ? -0.959 -2.574 6.695 1.00 94.19 94 MET A C 1
ATOM 744 O O . MET A 1 94 ? -0.306 -2.191 5.734 1.00 94.19 94 MET A O 1
ATOM 748 N N . THR A 1 95 ? -2.291 -2.491 6.729 1.00 95.75 95 THR A N 1
ATOM 749 C CA . THR A 1 95 ? -3.074 -1.983 5.593 1.00 95.75 95 THR A CA 1
ATOM 750 C C . THR A 1 95 ? -2.698 -0.540 5.245 1.00 95.75 95 THR A C 1
ATOM 752 O O . THR A 1 95 ? -2.632 -0.185 4.072 1.00 95.75 95 THR A O 1
ATOM 755 N N . LEU A 1 96 ? -2.442 0.305 6.249 1.00 95.62 96 LEU A N 1
ATOM 756 C CA . LEU A 1 96 ? -2.004 1.687 6.046 1.00 95.62 96 LEU A CA 1
ATOM 757 C C . LEU A 1 96 ? -0.591 1.768 5.470 1.00 95.62 96 LEU A C 1
ATOM 759 O O . LEU A 1 96 ? -0.367 2.579 4.575 1.00 95.62 96 LEU A O 1
ATOM 763 N N . LEU A 1 97 ? 0.329 0.926 5.945 1.00 95.75 97 LEU A N 1
ATOM 764 C CA . LEU A 1 97 ? 1.687 0.836 5.413 1.00 95.75 97 LEU A CA 1
ATOM 765 C C . LEU A 1 97 ? 1.670 0.429 3.931 1.00 95.75 97 LEU A C 1
ATOM 767 O O . LEU A 1 97 ? 2.251 1.127 3.099 1.00 95.75 97 LEU A O 1
ATOM 771 N N . ASP A 1 98 ? 0.921 -0.622 3.590 1.00 94.06 98 ASP A N 1
ATOM 772 C CA . ASP A 1 98 ? 0.759 -1.091 2.210 1.00 94.06 98 ASP A CA 1
ATOM 773 C C . ASP A 1 98 ? 0.124 -0.007 1.326 1.00 94.06 98 ASP A C 1
ATOM 775 O O . ASP A 1 98 ? 0.600 0.288 0.226 1.00 94.06 98 ASP A O 1
ATOM 779 N N . ALA A 1 99 ? -0.931 0.651 1.823 1.00 96.00 99 ALA A N 1
ATOM 780 C CA . ALA A 1 99 ? -1.587 1.750 1.121 1.00 96.00 99 ALA A CA 1
ATOM 781 C C . ALA A 1 99 ? -0.618 2.905 0.840 1.00 96.00 99 ALA A C 1
ATOM 783 O O . ALA A 1 99 ? -0.664 3.513 -0.230 1.00 96.00 99 ALA A O 1
ATOM 784 N N . ALA A 1 100 ? 0.258 3.218 1.793 1.00 96.19 100 ALA A N 1
ATOM 785 C CA . ALA A 1 100 ? 1.239 4.285 1.669 1.00 96.19 100 ALA A CA 1
ATOM 786 C C . ALA A 1 100 ? 2.308 3.971 0.626 1.00 96.19 100 ALA A C 1
ATOM 788 O O . ALA A 1 100 ? 2.678 4.861 -0.139 1.00 96.19 100 ALA A O 1
ATOM 789 N N . GLU A 1 101 ? 2.756 2.717 0.553 1.00 94.38 101 GLU A N 1
ATOM 790 C CA . GLU A 1 101 ? 3.693 2.275 -0.478 1.00 94.38 101 GLU A CA 1
ATOM 791 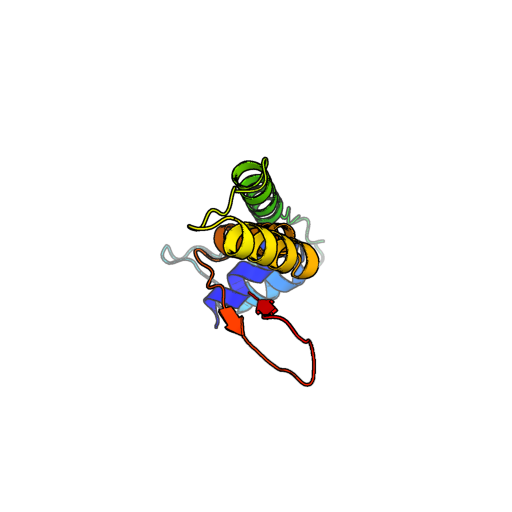C C . GLU A 1 101 ? 3.059 2.401 -1.871 1.00 94.38 101 GLU A C 1
ATOM 793 O O . GLU A 1 101 ? 3.647 3.005 -2.773 1.00 94.38 101 GLU A O 1
ATOM 798 N N . VAL A 1 102 ? 1.808 1.952 -2.027 1.00 92.38 102 VAL A N 1
ATOM 799 C CA . VAL A 1 102 ? 1.042 2.109 -3.276 1.00 92.38 102 VAL A CA 1
ATOM 800 C C . VAL A 1 102 ? 0.827 3.587 -3.619 1.00 92.38 102 VAL A C 1
ATOM 802 O O . VAL A 1 102 ? 0.998 3.985 -4.772 1.00 92.38 102 VAL A O 1
ATOM 805 N N . CYS A 1 103 ? 0.500 4.425 -2.634 1.00 93.81 103 CYS A N 1
ATOM 806 C CA . CYS A 1 103 ? 0.317 5.863 -2.818 1.00 93.81 103 CYS A CA 1
ATOM 807 C C . CYS A 1 103 ? 1.607 6.543 -3.295 1.00 93.81 103 CYS A C 1
ATOM 809 O O . CYS A 1 103 ? 1.577 7.311 -4.256 1.00 93.81 103 CYS A O 1
ATOM 811 N N . ALA A 1 104 ? 2.748 6.221 -2.678 1.00 93.12 104 ALA A N 1
ATOM 812 C CA . ALA A 1 104 ? 4.055 6.732 -3.084 1.00 93.12 104 ALA A CA 1
ATOM 813 C C . ALA A 1 104 ? 4.443 6.260 -4.495 1.00 93.12 104 ALA A C 1
ATOM 815 O O . ALA A 1 104 ? 5.076 7.005 -5.246 1.00 93.12 104 ALA A O 1
ATOM 816 N N . ALA A 1 105 ? 4.038 5.045 -4.875 1.00 89.06 105 ALA A N 1
ATOM 817 C CA . ALA A 1 105 ? 4.313 4.490 -6.192 1.00 89.06 105 ALA A CA 1
ATOM 818 C C . ALA A 1 105 ? 3.433 5.081 -7.309 1.00 89.06 105 ALA A C 1
ATOM 820 O O . ALA A 1 105 ? 3.916 5.377 -8.403 1.00 89.06 105 ALA A O 1
ATOM 821 N N . LEU A 1 106 ? 2.131 5.237 -7.053 1.00 87.50 106 LEU A N 1
ATOM 822 C CA . LEU A 1 106 ? 1.124 5.550 -8.076 1.00 87.50 106 LEU A CA 1
ATOM 823 C C . LEU A 1 106 ? 0.602 6.995 -8.013 1.00 87.50 106 LEU A C 1
ATOM 825 O O . LEU A 1 106 ? -0.082 7.443 -8.934 1.00 87.50 106 LEU A O 1
ATOM 829 N N . GLY A 1 107 ? 0.936 7.734 -6.954 1.00 88.25 107 GLY A N 1
ATOM 830 C CA . GLY A 1 107 ? 0.506 9.114 -6.717 1.00 88.25 107 GLY A CA 1
ATOM 831 C C . GLY A 1 107 ? -0.821 9.255 -5.964 1.00 88.25 107 GLY A C 1
ATOM 832 O O . GLY A 1 107 ? -1.319 10.372 -5.830 1.00 88.25 107 GLY A O 1
ATOM 833 N N . GLY A 1 108 ? -1.411 8.156 -5.489 1.00 91.38 108 GLY A N 1
ATOM 834 C CA . GLY A 1 108 ? -2.648 8.180 -4.712 1.00 91.38 108 GLY A CA 1
ATOM 835 C C . GLY A 1 108 ? -3.155 6.789 -4.344 1.00 91.38 108 GLY A C 1
ATOM 836 O O . GLY A 1 108 ? -2.838 5.806 -5.011 1.00 91.38 108 GLY A O 1
ATOM 837 N N . VAL A 1 109 ? -3.966 6.719 -3.289 1.00 94.75 109 VAL A N 1
ATOM 838 C CA . VAL A 1 109 ? -4.639 5.498 -2.832 1.00 94.75 109 VAL A CA 1
ATOM 839 C C . VAL A 1 109 ? -5.970 5.858 -2.168 1.00 94.75 109 VAL A C 1
ATOM 841 O O . VAL A 1 109 ? -6.106 6.947 -1.608 1.00 94.75 109 VAL A O 1
ATOM 844 N N . TYR A 1 110 ? -6.946 4.952 -2.212 1.00 95.19 110 TYR A N 1
ATOM 845 C CA . TYR A 1 110 ? -8.198 5.080 -1.470 1.00 95.19 110 TYR A CA 1
ATOM 846 C C . TYR A 1 110 ? -8.379 3.867 -0.573 1.00 95.19 110 TYR A C 1
ATOM 848 O O . TYR A 1 110 ? -8.249 2.738 -1.024 1.00 95.19 110 TYR A O 1
ATOM 856 N N . LEU A 1 111 ? -8.723 4.110 0.686 1.00 94.81 111 LEU A N 1
ATOM 857 C CA . LEU A 1 111 ? -9.106 3.051 1.607 1.00 94.81 111 LEU A CA 1
ATOM 858 C C . LEU A 1 111 ? -10.618 2.890 1.603 1.00 94.81 111 LEU A C 1
ATOM 860 O O . LEU A 1 111 ? -11.370 3.866 1.545 1.00 94.81 111 LEU A O 1
ATOM 864 N N . ARG A 1 112 ? -11.063 1.644 1.719 1.00 95.50 112 ARG A N 1
ATOM 865 C CA . ARG A 1 112 ? -12.476 1.296 1.798 1.00 95.50 112 ARG A CA 1
ATOM 866 C C . ARG A 1 112 ? -12.727 0.440 3.029 1.00 95.50 112 ARG A C 1
ATOM 868 O O . ARG A 1 112 ? -12.130 -0.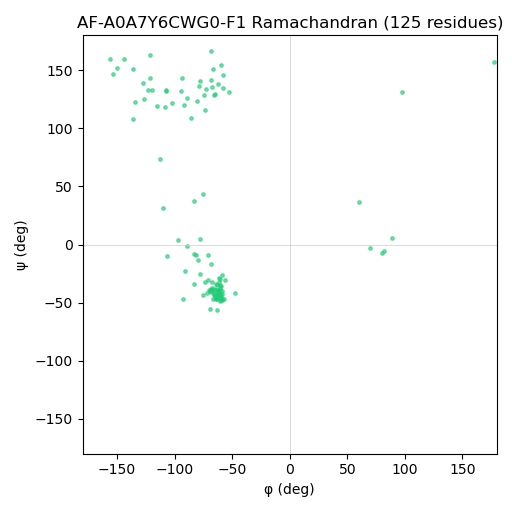621 3.181 1.00 95.50 112 ARG A O 1
ATOM 875 N N . ALA A 1 113 ? -13.664 0.882 3.863 1.00 94.00 113 ALA A N 1
ATOM 876 C CA . ALA A 1 113 ? -14.248 0.066 4.917 1.00 94.00 113 ALA A CA 1
ATOM 877 C C . ALA A 1 113 ? -15.506 -0.624 4.374 1.00 94.00 113 ALA A C 1
ATOM 879 O O . ALA A 1 113 ? -16.444 0.040 3.932 1.00 94.00 113 ALA A O 1
ATOM 880 N N . THR A 1 114 ? -15.521 -1.953 4.384 1.00 95.25 114 THR A N 1
ATOM 881 C CA . THR A 1 114 ? -16.667 -2.768 3.953 1.00 95.25 114 THR A CA 1
ATOM 882 C C . THR A 1 114 ? -17.146 -3.674 5.075 1.00 95.25 114 THR A C 1
ATOM 884 O O . THR A 1 114 ? -16.433 -3.893 6.053 1.00 95.25 114 THR A O 1
ATOM 887 N N . TRP A 1 115 ? -18.364 -4.196 4.947 1.00 95.19 115 TRP A N 1
ATOM 888 C CA . TRP A 1 115 ? -18.921 -5.144 5.901 1.00 95.19 115 TRP A CA 1
ATOM 889 C C . TRP A 1 115 ? -19.568 -6.313 5.168 1.00 95.19 115 TRP A C 1
ATOM 891 O O . TRP A 1 115 ? -20.500 -6.117 4.391 1.00 95.19 115 TRP A O 1
ATOM 901 N N . ASP A 1 116 ? -19.110 -7.524 5.475 1.00 93.81 116 ASP A N 1
ATOM 902 C CA . ASP A 1 116 ? -19.751 -8.770 5.065 1.00 93.81 116 ASP A CA 1
ATOM 903 C C . ASP A 1 116 ? -19.778 -9.733 6.257 1.00 93.81 116 ASP A C 1
ATOM 905 O O . ASP A 1 116 ? -18.755 -10.287 6.663 1.00 93.81 116 ASP A O 1
ATOM 909 N N . ALA A 1 117 ? -20.975 -9.930 6.817 1.00 93.44 117 ALA A N 1
ATOM 910 C CA . ALA A 1 117 ? -21.182 -10.759 8.002 1.00 93.44 117 ALA A CA 1
ATOM 911 C C . ALA A 1 117 ? -20.953 -12.260 7.751 1.00 93.44 117 ALA A C 1
ATOM 913 O O . ALA A 1 117 ? -20.810 -13.010 8.718 1.00 93.44 117 ALA A O 1
ATOM 914 N N . SER A 1 118 ? -20.930 -12.701 6.486 1.00 95.69 118 SER A N 1
ATOM 915 C CA . SER A 1 118 ? -20.582 -14.078 6.125 1.00 95.69 118 SER A CA 1
ATOM 916 C C . SER A 1 118 ? -19.071 -14.325 6.165 1.00 95.69 118 SER A C 1
ATOM 918 O O . SER A 1 118 ? -18.649 -15.454 6.407 1.00 95.69 118 SER A O 1
ATOM 920 N N . LEU A 1 119 ? -18.263 -13.270 5.994 1.00 93.38 119 LEU A N 1
ATOM 921 C CA . LEU A 1 119 ? -16.801 -13.331 6.027 1.00 93.38 119 LEU A CA 1
ATOM 922 C C . LEU A 1 119 ? -16.244 -13.039 7.422 1.00 93.38 119 LEU A C 1
ATOM 924 O O . LEU A 1 119 ? -15.378 -13.764 7.907 1.00 93.38 119 LEU A O 1
ATOM 928 N N . ALA A 1 120 ? -16.724 -11.976 8.075 1.00 92.31 120 ALA A N 1
ATOM 929 C CA . ALA A 1 120 ? -16.250 -11.577 9.396 1.00 92.31 120 ALA A CA 1
ATOM 930 C C . ALA A 1 120 ? -17.313 -10.796 10.183 1.00 92.31 120 ALA A C 1
ATOM 932 O O . ALA A 1 120 ? -18.064 -9.991 9.639 1.00 92.31 120 ALA A O 1
ATOM 933 N N . ARG A 1 121 ? -17.330 -10.953 11.513 1.00 92.75 121 ARG A N 1
ATOM 934 C CA . ARG A 1 121 ? -18.185 -10.152 12.417 1.00 92.75 121 ARG A CA 1
ATOM 935 C C . ARG A 1 121 ? -17.561 -8.794 12.781 1.00 92.75 121 ARG A C 1
ATOM 937 O O . ARG A 1 121 ? -17.648 -8.343 13.924 1.00 92.75 121 ARG A O 1
ATOM 944 N N . ARG A 1 122 ? -16.892 -8.164 11.818 1.00 92.75 122 ARG A N 1
ATOM 945 C CA . ARG A 1 122 ? -16.189 -6.881 11.949 1.00 92.75 122 ARG A CA 1
ATOM 946 C C . ARG A 1 122 ? -16.062 -6.216 10.572 1.00 92.75 122 ARG A C 1
ATOM 948 O O . ARG A 1 122 ? -16.149 -6.929 9.571 1.00 92.75 122 ARG A O 1
ATOM 955 N N . PRO A 1 123 ? -15.830 -4.892 10.486 1.00 94.31 123 PRO A N 1
ATOM 956 C CA . PRO A 1 123 ? -15.542 -4.271 9.205 1.00 94.31 123 PRO A CA 1
ATOM 957 C C . PRO A 1 123 ? -14.193 -4.763 8.660 1.00 94.31 123 PRO A C 1
ATOM 959 O O . PRO A 1 123 ? -13.277 -5.119 9.409 1.00 94.31 123 PRO A O 1
ATOM 962 N N . LEU A 1 124 ? -14.090 -4.776 7.336 1.00 94.12 124 LEU A N 1
ATOM 963 C CA . LEU A 1 124 ? -12.890 -5.109 6.582 1.00 94.12 124 LEU A CA 1
ATOM 964 C C . LEU A 1 124 ? -12.350 -3.824 5.955 1.00 94.12 124 LEU A C 1
ATOM 966 O O . LEU A 1 124 ? -13.041 -3.192 5.150 1.00 94.12 124 LEU A O 1
ATOM 970 N N . LEU A 1 125 ? -11.134 -3.440 6.339 1.00 94.19 125 LEU A N 1
ATOM 971 C CA . LEU A 1 125 ? -10.404 -2.339 5.722 1.00 94.19 125 LEU A CA 1
ATOM 972 C C . LEU A 1 125 ? -9.577 -2.891 4.558 1.00 94.19 125 LEU A C 1
ATOM 974 O O . LEU A 1 125 ? -8.823 -3.841 4.739 1.00 94.19 125 LEU A O 1
ATOM 978 N N . THR A 1 126 ? -9.739 -2.321 3.366 1.00 91.62 126 THR A N 1
ATOM 979 C CA . THR A 1 126 ? -9.032 -2.754 2.150 1.00 91.62 126 THR A CA 1
ATOM 980 C C . THR A 1 126 ? -8.520 -1.560 1.354 1.00 91.62 126 THR A C 1
ATOM 982 O O . THR A 1 126 ? -9.177 -0.512 1.356 1.00 91.62 126 THR A O 1
ATOM 985 N N . VAL A 1 127 ? -7.416 -1.767 0.634 1.00 87.56 127 VAL A N 1
ATOM 986 C CA . VAL A 1 127 ? -6.858 -0.884 -0.406 1.00 87.56 127 VAL A CA 1
ATOM 987 C C . VAL A 1 127 ? -7.425 -1.244 -1.778 1.00 87.56 127 VAL A C 1
ATOM 989 O O . VAL A 1 127 ? -7.663 -2.452 -2.009 1.00 87.56 127 VAL A O 1
#

Secondary structure (DSSP, 8-state):
-HHHHHHHHHHS--HHHHHHHHTS--B-TTSPBPSTTPPPPTTS--------HHHHHHHHHHHHHTSSPPPP--SSHHHHHHHHHHHHHTTHHHHHHHHHHHHHHHS----EEE--TTT-SS-EEE-

Sequence (127 aa):
MLRDIAVDAWYSGDRQRLTKVYERDERRQDGRRRLWSRRPEPGRRDRRMHVPLAGDIASTSASLLFSEPPAFTCSGTDAQARLAALLDEGGAVMTLLDAAEVCAALGGVYLRATWDASLARRPLLTV

=== Feature glossary ===
Key to the feature types in this record:

— What the protein is —

Primary structure: the covalent order of the twenty standard amino acids along the backbone. Two proteins with the same sequence will (almost always) fold to the same structure; two with 30% identity often share a fold but not the details.

Database cross-references. InterPro integrates a dozen domain/family signature databases into unified entries with residue-range hits. GO terms attach function/process/location labels with evidence codes. CATH codes position the fold in a four-level structural taxonomy. Organism is the NCBI-taxonomy species name.

— Where its atoms are —

The mmCIF block holds the 3D Cartesian coordinates of each backbone atom (N, Cα, C, O) in ångströms. mmCIF is the PDB's canonical archive format — a tagged-loop text representation of the atomic model.

Six rendered views show the 3D structure from the faces of a cube — i.e. along ±x, ±y, ±z. Rendering representation is drawn randomly per protein from cartoon (secondary-structure ribbons), sticks (backbone bonds), or molecular surface; coloring is either N→C rainbow (blue at the N-terminus through red at the C-terminus) or one color per chain.

— Local backbone conformation —

DSSP 8-state secondary structure assigns each residue one of H (α-helix), G (3₁₀-helix), I (π-helix), E (extended β-strand), B (isolated β-bridge), T (hydrogen-bonded turn), S (bend), or '-' (coil). The assignment is computed from backbone hydrogen-bond geometry via the Kabsch–Sander algorithm.

P-SEA three-state annotation labels each residue as helix, strand, or coil based purely on the geometry of the Cα trace. It serves as a fallback when the full backbone (and thus DSSP) is unavailable.

The φ/ψ torsion pair specifies the backbone conformation at each residue. φ rotates about the N–Cα bond, ψ about the Cα–C bond. Steric clashes forbid most of the (φ, ψ) plane — the allowed regions (α-helix basin, β-sheet basin, left-handed helix) are the Ramachandran-allowed regions.

— Global shape and packing —

The geometric summar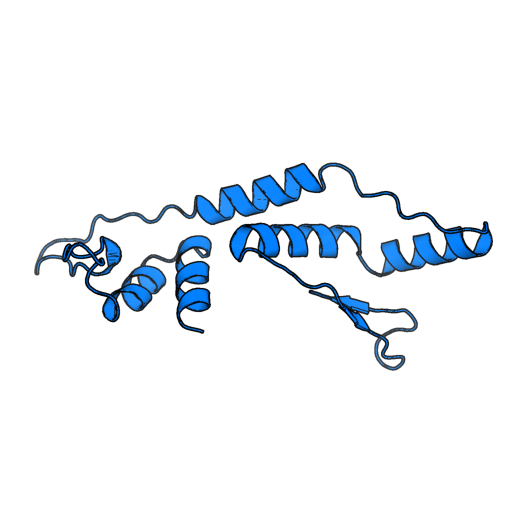y reports three shape descriptors. Rg (radius of gyration) measures how spread out the Cα atoms are about their centre of mass; compact globular proteins have small Rg, elongated or unfolded ones large. Cα contacts (<8 Å, |i−j|>4) count long-range residue pairs in spatial proximity — high for tightly packed folds, near zero for rods or random coil. The bounding-box extents give the protein's footprint along x, y, z in Å.

Accessible surface area quantifies burial. A residue with SASA near zero is packed into the hydrophobic core; one with SASA >100 Å² sits on the surface. Computed here via the Shrake–Rupley numerical algorithm with a 1.4 Å probe.

Plot images: a contact map (which residues are close in 3D, as an N×N binary image), a Ramachandran scatter (backbone torsion angles, revealing secondary-structure composition at a glance), and — for AlphaFold structures — a PAE heatmap (pairwise prediction confidence).

— Structural neighborhood —

The Foldseek 3Di string encodes local tertiary geometry as a 20-letter alphabet — one character per residue — derived from the relative positions of nearby Cα atoms. Unlike the amino-acid sequence, 3Di is a direct function of the 3D structure, so two proteins with the same fold have similar 3Di strings even at low sequence identity.

Nearest PDB neighbors are the top structural matches found by Foldseek when searching this structure against the entire Protein Data Bank. Each hit reports a TM-score (0 to 1; >0.5 almost always implies the same fold) and an E-value. These are *structural* homologs — they may share no detectable sequence similarity.

— Confidence and disorder —

For AlphaFold models, the B-factor field carries pLDDT — the model's own estimate of local accuracy on a 0–100 scale. Regions with pLDDT<50 should be treated as essentially unmodeled; they often correspond to intrinsically disordered segments.

B-factor (Debye–Waller factor) reflects atomic displacement in the crystal lattice. It is an experimental observable (units Å²), not a prediction; low values mean the atom is pinned down, high values mean it moves or is heterogeneous across the crystal.

Predicted aligned error is AlphaFold's pairwise confidence. Unlike pLDDT (per-residue), PAE is per-residue-pair and captures whether two parts of the structure are correctly placed relative to each other. Units are ångströms of expected positional error.